Protein AF-A0A8S2RIN5-F1 (afdb_monomer_lite)

Foldseek 3Di:
DDADPLWDWDFPDDDPFKTKTATPDPVWGWIWIDGPVRPDTPGDIDDTPDDHDNVVVVVVVVVVVVVVVVD

pLDDT: mean 91.91, std 6.71, range [59.47, 98.06]

Secondary structure (DSSP, 8-state):
-EEETTEEEEEEEE-SSEEEEEESSTT---EEEEETT-SSEEEPPPPPSS---TTHHHHHHHHHHHHHHT-

InterPro domains:
  IPR007588 Zinc finger, FLYWCH-type [PF04500] (1-50)

Sequence (71 aa):
MLLHASYIYTLERSTAEKLIFRCRDRNCKARCITNLSMDAFQSPPTAHCHAPNPDLVPALQLKSDIKARAT

Radius of gyration: 12.9 Å; chains: 1; bounding box: 30×32×24 Å

Structure (mmCIF, N/CA/C/O backbone):
data_AF-A0A8S2RIN5-F1
#
_entry.id   AF-A0A8S2RIN5-F1
#
loop_
_atom_site.group_PDB
_atom_site.id
_atom_site.type_symbol
_atom_site.label_atom_id
_atom_site.label_alt_id
_atom_site.label_comp_id
_atom_site.label_asym_id
_atom_site.label_entity_id
_atom_site.label_seq_id
_atom_site.pdbx_PDB_ins_code
_atom_site.Cartn_x
_atom_site.Cartn_y
_atom_site.Cartn_z
_atom_site.occupancy
_atom_site.B_iso_or_equiv
_atom_site.auth_seq_id
_atom_site.auth_comp_id
_atom_site.auth_asym_id
_atom_site.auth_atom_id
_atom_site.pdbx_PDB_model_num
ATOM 1 N N . MET A 1 1 ? -6.687 -7.083 4.265 1.00 87.50 1 MET A N 1
ATOM 2 C CA . MET A 1 1 ? -5.588 -7.224 3.278 1.00 87.50 1 MET A CA 1
ATOM 3 C C . MET A 1 1 ? -5.838 -6.192 2.198 1.00 87.50 1 MET A C 1
ATOM 5 O O . MET A 1 1 ? -7.001 -5.998 1.881 1.00 87.50 1 MET A O 1
ATOM 9 N N . LEU A 1 2 ? -4.805 -5.532 1.677 1.00 92.50 2 LEU A N 1
ATOM 10 C CA . LEU A 1 2 ? -4.952 -4.561 0.587 1.00 92.50 2 LEU A CA 1
ATOM 11 C C . LEU A 1 2 ? -4.273 -5.108 -0.674 1.00 92.50 2 LEU A C 1
ATOM 13 O O . LEU A 1 2 ? -3.143 -5.590 -0.594 1.00 92.50 2 LEU A O 1
ATOM 17 N N . LEU A 1 3 ? -4.958 -5.037 -1.815 1.00 93.00 3 LEU A N 1
ATOM 18 C CA . LEU A 1 3 ? -4.433 -5.397 -3.131 1.00 93.00 3 LEU A CA 1
ATOM 19 C C . LEU A 1 3 ? -4.360 -4.133 -3.989 1.00 93.00 3 LEU A C 1
ATOM 21 O O . LEU A 1 3 ? -5.370 -3.457 -4.165 1.00 93.00 3 LEU A O 1
ATOM 25 N N . HIS A 1 4 ? -3.185 -3.821 -4.529 1.00 92.25 4 HIS A N 1
ATOM 26 C CA . HIS A 1 4 ? -3.014 -2.681 -5.427 1.00 92.25 4 HIS A CA 1
ATOM 27 C C . HIS A 1 4 ? -1.890 -2.944 -6.427 1.00 92.25 4 HIS A C 1
ATOM 29 O O . HIS A 1 4 ? -0.803 -3.357 -6.028 1.00 92.25 4 HIS A O 1
ATOM 35 N N . ALA A 1 5 ? -2.152 -2.702 -7.716 1.00 91.25 5 ALA A N 1
ATOM 36 C CA . ALA A 1 5 ? -1.198 -2.920 -8.810 1.00 91.25 5 ALA A CA 1
ATOM 37 C C . ALA A 1 5 ? -0.534 -4.317 -8.785 1.00 91.25 5 ALA A C 1
ATOM 39 O O . ALA A 1 5 ? 0.669 -4.446 -8.990 1.00 91.25 5 ALA A O 1
ATOM 40 N N . SER A 1 6 ? -1.309 -5.365 -8.478 1.00 91.56 6 SER A N 1
ATOM 41 C CA . SER A 1 6 ? -0.823 -6.751 -8.323 1.00 91.56 6 SER A CA 1
ATOM 42 C C . SER A 1 6 ? 0.197 -6.970 -7.190 1.00 91.56 6 SER A C 1
ATOM 44 O O . SER A 1 6 ? 0.815 -8.031 -7.104 1.00 91.56 6 SER A O 1
ATOM 46 N N . TYR A 1 7 ? 0.335 -6.006 -6.277 1.00 93.94 7 TYR A N 1
ATOM 47 C CA . TYR A 1 7 ? 1.054 -6.152 -5.015 1.00 93.94 7 TYR A CA 1
ATOM 48 C C . TYR A 1 7 ? 0.078 -6.339 -3.860 1.00 93.94 7 TYR A C 1
ATOM 50 O O . TYR A 1 7 ? -0.976 -5.702 -3.786 1.00 93.94 7 TYR A O 1
ATOM 58 N N . ILE A 1 8 ? 0.462 -7.199 -2.922 1.00 94.50 8 ILE A N 1
ATOM 59 C CA . ILE A 1 8 ? -0.323 -7.494 -1.729 1.00 94.50 8 ILE A CA 1
ATOM 60 C C . ILE A 1 8 ? 0.324 -6.808 -0.538 1.00 94.50 8 ILE A C 1
ATOM 62 O O . ILE A 1 8 ? 1.520 -6.976 -0.287 1.00 94.50 8 ILE A O 1
ATOM 66 N N . TYR A 1 9 ? -0.492 -6.114 0.246 1.00 94.88 9 TYR A N 1
ATOM 67 C CA . TYR A 1 9 ? -0.067 -5.477 1.477 1.00 94.88 9 TYR A CA 1
ATOM 68 C C . TYR A 1 9 ? -0.808 -6.045 2.688 1.00 94.88 9 TYR A C 1
ATOM 70 O O . TYR A 1 9 ? -2.001 -6.380 2.654 1.00 94.88 9 TYR A O 1
ATOM 78 N N . THR A 1 10 ? -0.080 -6.134 3.795 1.00 95.25 10 THR A N 1
ATOM 79 C CA . THR A 1 10 ? -0.592 -6.510 5.116 1.00 95.25 10 THR A CA 1
ATOM 80 C C . THR A 1 10 ? -0.643 -5.283 6.012 1.00 95.25 10 THR A C 1
ATOM 82 O O . THR A 1 10 ? 0.239 -4.427 5.918 1.00 95.25 10 THR A O 1
ATOM 85 N N . LEU A 1 11 ? -1.661 -5.199 6.871 1.00 96.69 11 LEU A N 1
ATOM 86 C CA . LEU A 1 11 ? -1.767 -4.115 7.843 1.00 96.69 11 LEU A CA 1
ATOM 87 C C . LEU A 1 11 ? -0.565 -4.191 8.792 1.00 96.69 11 LEU A C 1
ATOM 89 O O . LEU A 1 11 ? -0.365 -5.207 9.455 1.00 96.69 11 LEU A O 1
ATOM 93 N N . GLU A 1 12 ? 0.249 -3.141 8.806 1.00 96.81 12 GLU A N 1
ATOM 94 C CA . GLU A 1 12 ? 1.383 -3.000 9.722 1.00 96.81 12 GLU A CA 1
ATOM 95 C C . GLU A 1 12 ? 0.936 -2.291 11.001 1.00 96.81 12 GLU A C 1
ATOM 97 O O . GLU A 1 12 ? 1.301 -2.706 12.099 1.00 96.81 12 GLU A O 1
ATOM 102 N N . ARG A 1 13 ? 0.129 -1.230 10.861 1.00 96.56 13 ARG A N 1
ATOM 103 C CA . ARG A 1 13 ? -0.364 -0.424 11.980 1.00 96.56 13 ARG A CA 1
ATOM 104 C C . ARG A 1 13 ? -1.680 0.264 11.630 1.00 96.56 13 ARG A C 1
ATOM 106 O O . ARG A 1 13 ? -1.830 0.773 10.524 1.00 96.56 13 ARG A O 1
ATOM 113 N N . SER A 1 14 ? -2.591 0.348 12.591 1.00 97.69 14 SER A N 1
ATOM 114 C CA . SER A 1 14 ? -3.778 1.206 12.535 1.00 97.69 14 SER A CA 1
ATOM 115 C C . SER A 1 14 ? -3.638 2.355 13.530 1.00 97.69 14 SER A C 1
ATOM 117 O O . SER A 1 14 ? -3.214 2.140 14.667 1.00 97.69 14 SER A O 1
ATOM 119 N N . THR A 1 15 ? -3.987 3.568 13.118 1.00 95.62 15 THR A N 1
ATOM 120 C CA . THR A 1 15 ? -4.157 4.720 14.016 1.00 95.62 15 THR A CA 1
ATOM 121 C C . THR A 1 15 ? -5.616 5.178 13.992 1.00 95.62 15 THR A C 1
ATOM 123 O O . THR A 1 15 ? -6.435 4.589 13.292 1.00 95.62 15 THR A O 1
ATOM 126 N N . ALA A 1 16 ? -5.945 6.234 14.739 1.00 95.06 16 ALA A N 1
ATOM 127 C CA . ALA A 1 16 ? -7.292 6.805 14.762 1.00 95.06 16 ALA A CA 1
ATOM 128 C C . ALA A 1 16 ? -7.738 7.429 13.424 1.00 95.06 16 ALA A C 1
ATOM 130 O O . ALA A 1 16 ? -8.914 7.712 13.262 1.00 95.06 16 ALA A O 1
ATOM 131 N N . GLU A 1 17 ? -6.822 7.652 12.477 1.00 95.00 17 GLU A N 1
ATOM 132 C CA . GLU A 1 17 ? -7.108 8.398 11.239 1.00 95.00 17 GLU A CA 1
ATOM 133 C C . GLU A 1 17 ? -6.683 7.648 9.973 1.00 95.00 17 GLU A C 1
ATOM 135 O O . GLU A 1 17 ? -7.182 7.924 8.880 1.00 95.00 17 GLU A O 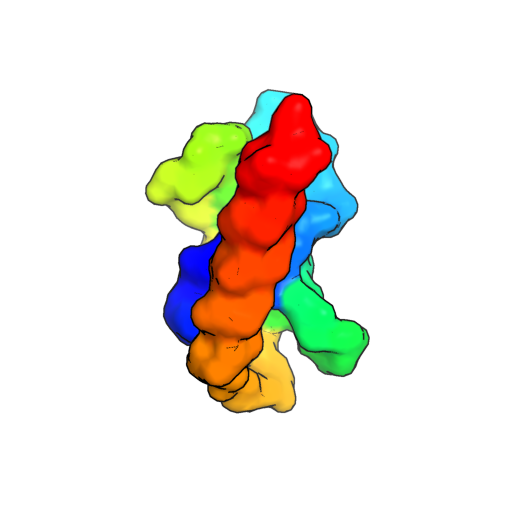1
ATOM 140 N N . LYS A 1 18 ? -5.739 6.707 10.096 1.00 96.69 18 LYS A N 1
ATOM 141 C CA . LYS A 1 18 ? -5.113 6.065 8.944 1.00 96.69 18 LYS A CA 1
ATOM 142 C C . LYS A 1 18 ? -4.697 4.632 9.208 1.00 96.69 18 LYS A C 1
ATOM 144 O O . LYS A 1 18 ? -4.433 4.213 10.338 1.00 96.69 18 LYS A O 1
ATOM 149 N N . LEU A 1 19 ? -4.571 3.898 8.115 1.00 98.06 19 LEU A N 1
ATOM 150 C CA . LEU A 1 19 ? -4.081 2.533 8.091 1.00 98.06 19 LEU A CA 1
ATOM 151 C C . LEU A 1 19 ? -2.759 2.506 7.331 1.00 98.06 19 LEU A C 1
ATOM 153 O O . LEU A 1 19 ? -2.668 2.957 6.190 1.00 98.06 19 LEU A O 1
ATOM 157 N N . ILE A 1 20 ? -1.723 1.992 7.986 1.00 97.81 20 ILE A N 1
ATOM 158 C CA . ILE A 1 20 ? -0.385 1.841 7.422 1.00 97.81 20 ILE A CA 1
ATOM 159 C C . ILE A 1 20 ? -0.227 0.391 6.997 1.00 97.81 20 ILE A C 1
ATOM 161 O O . ILE A 1 20 ? -0.332 -0.542 7.801 1.00 97.81 20 ILE A O 1
ATOM 165 N N . PHE A 1 21 ? 0.061 0.215 5.719 1.00 97.88 21 PHE A N 1
ATOM 166 C CA . PHE A 1 21 ? 0.237 -1.074 5.088 1.00 97.88 21 PHE A CA 1
ATOM 167 C C . PHE A 1 21 ? 1.688 -1.248 4.658 1.00 97.88 21 PHE A C 1
ATOM 169 O O . PHE A 1 21 ? 2.324 -0.314 4.170 1.0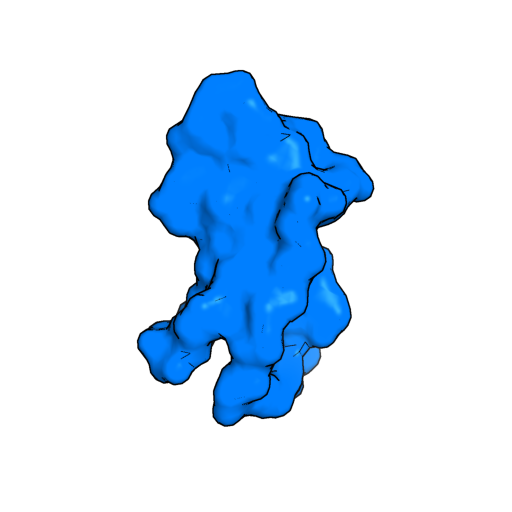0 97.88 21 PHE A O 1
ATOM 176 N N . ARG A 1 22 ? 2.196 -2.470 4.805 1.00 97.75 22 ARG A N 1
ATOM 177 C CA . ARG A 1 22 ? 3.504 -2.887 4.287 1.00 97.75 22 ARG A CA 1
ATOM 178 C C . ARG A 1 22 ? 3.337 -3.989 3.255 1.00 97.75 22 ARG A C 1
ATOM 180 O O . ARG A 1 22 ? 2.407 -4.794 3.375 1.00 97.75 22 ARG A O 1
ATOM 187 N N . CYS A 1 23 ? 4.232 -4.039 2.274 1.00 96.38 23 CYS A N 1
ATOM 188 C CA . CYS A 1 23 ? 4.286 -5.132 1.311 1.00 96.38 23 CYS A CA 1
ATOM 189 C C . CYS A 1 23 ? 4.382 -6.479 2.040 1.00 96.38 23 CYS A C 1
ATOM 191 O O . CYS A 1 23 ? 4.985 -6.595 3.109 1.00 96.38 23 CYS A O 1
ATOM 193 N N . ARG A 1 24 ? 3.732 -7.496 1.476 1.00 94.50 24 ARG A N 1
ATOM 194 C CA . ARG A 1 24 ? 3.705 -8.845 2.041 1.00 94.50 24 ARG A CA 1
ATOM 195 C C . ARG A 1 24 ? 5.044 -9.575 1.900 1.00 94.50 24 ARG A C 1
ATOM 197 O O . ARG A 1 24 ? 5.321 -10.462 2.708 1.00 94.50 24 ARG A O 1
ATOM 204 N N . ASP A 1 25 ? 5.844 -9.242 0.888 1.00 94.00 25 ASP A N 1
ATOM 205 C CA . ASP A 1 25 ? 7.171 -9.828 0.700 1.00 94.00 25 ASP A CA 1
ATOM 206 C C . ASP A 1 25 ? 8.123 -9.366 1.816 1.00 94.00 25 ASP A C 1
ATOM 208 O O . ASP A 1 25 ? 8.245 -8.173 2.089 1.00 94.00 25 ASP A O 1
ATOM 212 N N . ARG A 1 26 ? 8.800 -10.315 2.475 1.00 91.88 26 ARG A N 1
ATOM 213 C CA . ARG A 1 26 ? 9.673 -10.036 3.630 1.00 91.88 26 ARG A CA 1
ATOM 214 C C . ARG A 1 26 ? 10.947 -9.276 3.264 1.00 91.88 26 ARG A C 1
ATOM 216 O O . ARG A 1 26 ? 11.519 -8.623 4.132 1.00 91.88 26 ARG A O 1
ATOM 223 N N . ASN A 1 27 ? 11.390 -9.370 2.015 1.00 94.81 27 ASN A N 1
ATOM 224 C CA . ASN A 1 27 ? 12.557 -8.657 1.505 1.00 94.81 27 ASN A CA 1
ATOM 225 C C . ASN A 1 27 ? 12.183 -7.276 0.944 1.00 94.81 27 ASN A C 1
ATO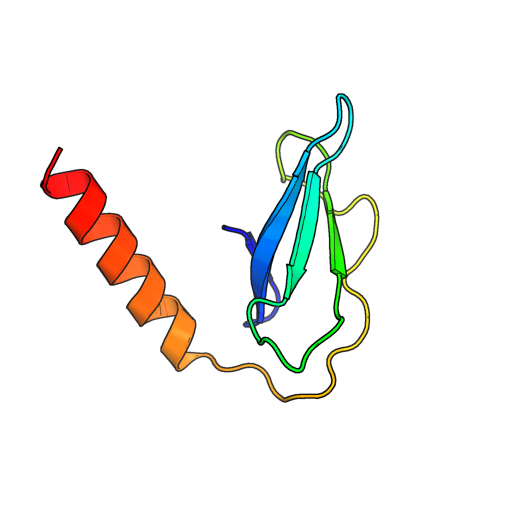M 227 O O . ASN A 1 27 ? 13.068 -6.496 0.587 1.00 94.81 27 ASN A O 1
ATOM 231 N N . CYS A 1 28 ? 10.887 -6.947 0.894 1.00 96.50 28 CYS A N 1
ATOM 232 C CA . CYS A 1 28 ? 10.387 -5.666 0.423 1.00 96.50 28 CYS A CA 1
ATOM 233 C C . CYS A 1 28 ? 10.080 -4.708 1.574 1.00 96.50 28 CYS A C 1
ATOM 235 O O . CYS A 1 28 ? 9.505 -5.076 2.597 1.00 96.50 28 CYS A O 1
ATOM 237 N N . LYS A 1 29 ? 10.433 -3.434 1.381 1.00 97.31 29 LYS A N 1
ATOM 238 C CA . LYS A 1 29 ? 10.170 -2.349 2.342 1.00 97.31 29 LYS A CA 1
ATOM 239 C C . LYS A 1 29 ? 9.072 -1.396 1.873 1.00 97.31 29 LYS A C 1
ATOM 241 O O . LYS A 1 29 ? 8.870 -0.353 2.496 1.00 97.31 29 LYS A O 1
ATOM 246 N N . ALA A 1 30 ? 8.386 -1.729 0.778 1.00 97.50 30 ALA A N 1
ATOM 247 C CA . ALA A 1 30 ? 7.342 -0.880 0.236 1.00 97.50 30 ALA A CA 1
ATOM 248 C C . ALA A 1 30 ? 6.189 -0.725 1.235 1.00 97.50 30 ALA A C 1
ATOM 250 O O . ALA A 1 30 ? 5.759 -1.693 1.874 1.00 97.50 30 ALA A O 1
ATOM 251 N N . ARG A 1 31 ? 5.690 0.501 1.373 1.00 97.94 31 ARG A N 1
ATOM 252 C CA . ARG A 1 31 ? 4.587 0.864 2.264 1.00 97.94 31 ARG A CA 1
ATOM 253 C C . ARG A 1 31 ? 3.615 1.784 1.552 1.00 97.94 31 ARG A C 1
ATOM 255 O O . ARG A 1 31 ? 4.000 2.514 0.645 1.00 97.94 31 ARG A O 1
ATOM 262 N N . CYS A 1 32 ? 2.374 1.776 2.008 1.00 97.88 32 CYS A N 1
ATOM 263 C CA . CYS A 1 32 ? 1.348 2.724 1.595 1.00 97.88 32 CYS A CA 1
ATOM 264 C C . CYS A 1 32 ? 0.446 3.063 2.780 1.00 97.88 32 CYS A C 1
ATOM 266 O O . CYS A 1 32 ? 0.417 2.345 3.786 1.00 97.88 32 CYS A O 1
ATOM 268 N N . ILE A 1 33 ? -0.289 4.164 2.661 1.00 98.00 33 ILE A N 1
ATOM 269 C CA . ILE A 1 33 ? -1.186 4.642 3.711 1.00 98.00 33 ILE A CA 1
ATOM 270 C C . ILE A 1 33 ? -2.551 4.905 3.097 1.00 98.00 33 ILE A C 1
ATOM 272 O O . ILE A 1 33 ? -2.642 5.589 2.078 1.00 98.00 33 ILE A O 1
ATOM 276 N N . THR A 1 34 ? -3.605 4.409 3.734 1.00 97.69 34 T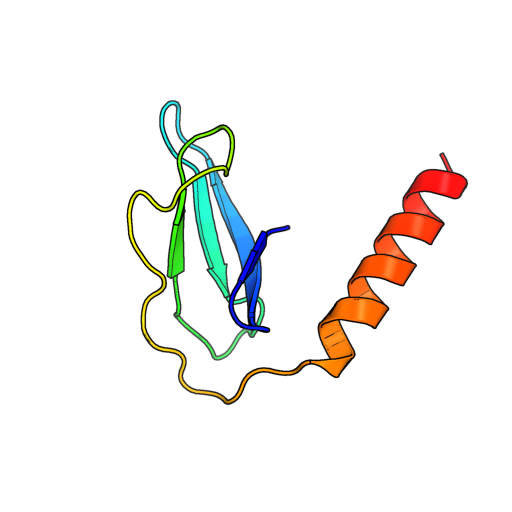HR A N 1
ATOM 277 C CA . THR A 1 34 ? -4.993 4.731 3.385 1.00 97.69 34 THR A CA 1
ATOM 278 C C . THR A 1 34 ? -5.682 5.438 4.545 1.00 97.69 34 THR A C 1
ATOM 280 O O . THR A 1 34 ? -5.215 5.390 5.687 1.00 97.69 34 THR A O 1
ATOM 283 N N . ASN A 1 35 ? -6.829 6.051 4.267 1.00 96.50 35 ASN A N 1
ATOM 284 C CA . ASN A 1 35 ? -7.800 6.368 5.313 1.00 96.50 35 ASN A CA 1
ATOM 285 C C . ASN A 1 35 ? -8.347 5.076 5.968 1.00 96.50 35 ASN A C 1
ATOM 287 O O . ASN A 1 35 ? -8.050 3.959 5.529 1.00 96.50 35 ASN A O 1
ATOM 291 N N . LEU A 1 36 ? -9.152 5.225 7.024 1.00 94.75 36 LEU A N 1
ATOM 292 C CA . LEU A 1 36 ? -9.745 4.088 7.743 1.00 94.75 36 LEU A CA 1
ATOM 293 C C . LEU A 1 36 ? -10.668 3.227 6.876 1.00 94.75 36 LEU A C 1
ATOM 295 O O . LEU A 1 36 ? -10.726 2.018 7.073 1.00 94.75 36 LEU A O 1
ATOM 299 N N . SER A 1 37 ? -11.374 3.841 5.926 1.00 93.56 37 SER A N 1
ATOM 300 C CA . SER A 1 37 ? -12.300 3.141 5.035 1.00 93.56 37 SER A CA 1
ATOM 301 C C . SER A 1 37 ? -11.611 2.462 3.846 1.00 93.56 37 SER A C 1
ATOM 303 O O . SER A 1 37 ? -12.235 1.678 3.144 1.00 93.56 37 SER A O 1
ATOM 305 N N . MET A 1 38 ? -10.306 2.693 3.659 1.00 92.81 38 MET A N 1
ATOM 306 C CA . MET A 1 38 ? -9.477 2.121 2.591 1.00 92.81 38 MET A CA 1
ATOM 307 C C . MET A 1 38 ? -9.885 2.511 1.159 1.00 92.81 38 MET A C 1
ATOM 309 O O . MET A 1 38 ? -9.357 1.933 0.211 1.00 92.81 38 MET A O 1
ATOM 313 N N . ASP A 1 39 ? -10.755 3.508 0.981 1.00 92.12 39 ASP A N 1
ATOM 314 C CA . ASP A 1 39 ? -11.229 3.937 -0.346 1.00 92.12 39 ASP A CA 1
ATOM 315 C C . ASP A 1 39 ? -10.183 4.742 -1.128 1.00 92.12 39 ASP A C 1
ATOM 317 O O . ASP A 1 39 ? -10.222 4.805 -2.356 1.00 92.12 39 ASP A O 1
ATOM 321 N N . ALA A 1 40 ? -9.238 5.375 -0.426 1.00 92.75 40 ALA A N 1
ATOM 322 C CA . ALA A 1 40 ? -8.216 6.210 -1.043 1.00 92.75 40 ALA A CA 1
ATOM 323 C C . ALA A 1 40 ? -6.865 6.108 -0.329 1.00 92.75 40 ALA A C 1
ATOM 325 O O . ALA A 1 40 ? -6.777 5.963 0.896 1.00 92.75 40 ALA A O 1
ATOM 326 N N . PHE A 1 41 ? -5.792 6.250 -1.110 1.00 95.69 41 PHE A N 1
ATOM 327 C CA . PHE A 1 41 ? -4.446 6.405 -0.575 1.00 95.69 41 PHE A CA 1
ATOM 328 C C . PHE A 1 41 ? -4.254 7.826 -0.042 1.00 95.69 41 PHE A C 1
ATOM 330 O O . PHE A 1 41 ? -4.311 8.790 -0.798 1.00 95.69 41 PHE A O 1
ATOM 337 N N . GLN A 1 42 ? -3.954 7.948 1.250 1.00 96.31 42 GLN A N 1
ATOM 338 C CA . GLN A 1 42 ? -3.383 9.178 1.808 1.00 96.31 42 GLN A CA 1
ATOM 339 C C . GLN A 1 42 ? -1.906 9.326 1.432 1.00 96.31 42 GLN A C 1
ATOM 341 O O . GLN A 1 42 ? -1.382 10.434 1.348 1.00 96.31 42 GLN A O 1
ATOM 346 N N . SER A 1 43 ? -1.205 8.210 1.226 1.00 96.56 43 SER A N 1
ATOM 347 C CA . SER A 1 43 ? 0.143 8.206 0.665 1.00 96.56 43 SER A CA 1
ATOM 348 C C . SER A 1 43 ? 0.270 7.044 -0.313 1.00 96.56 43 SER A C 1
ATOM 350 O O . SER A 1 43 ? -0.054 5.908 0.068 1.00 96.56 43 SER A O 1
ATOM 352 N N . PRO A 1 44 ? 0.711 7.310 -1.556 1.00 95.81 44 PRO A N 1
ATOM 353 C CA . PRO A 1 44 ? 0.818 6.278 -2.571 1.00 95.81 44 PRO A CA 1
ATOM 354 C C . PRO A 1 44 ? 1.850 5.223 -2.154 1.00 95.81 44 PRO A C 1
ATOM 356 O O . PRO A 1 44 ? 2.709 5.491 -1.306 1.00 95.81 44 PRO A O 1
ATOM 359 N N . PRO A 1 45 ? 1.789 4.019 -2.737 1.00 95.44 45 PRO A N 1
ATOM 360 C CA . PRO A 1 45 ? 2.780 2.998 -2.461 1.00 95.44 45 PRO A CA 1
ATOM 361 C C . PRO A 1 45 ? 4.187 3.430 -2.857 1.00 95.44 45 PRO A C 1
ATOM 363 O O . PRO A 1 45 ? 4.414 3.917 -3.964 1.00 95.44 45 PRO A O 1
ATOM 366 N N . THR A 1 46 ? 5.143 3.222 -1.956 1.00 97.50 46 THR A N 1
ATOM 367 C CA . THR A 1 46 ? 6.560 3.392 -2.276 1.00 97.50 46 THR A CA 1
ATOM 368 C C . THR A 1 46 ? 7.053 2.283 -3.211 1.00 97.50 46 THR A C 1
ATOM 370 O O . THR A 1 46 ? 6.403 1.250 -3.383 1.00 97.50 46 THR A O 1
ATOM 373 N N . ALA A 1 47 ? 8.212 2.505 -3.837 1.00 96.75 47 ALA A N 1
ATOM 374 C CA . ALA A 1 47 ? 8.788 1.575 -4.803 1.00 96.75 47 ALA A CA 1
ATOM 375 C C . ALA A 1 47 ? 9.066 0.185 -4.201 1.00 96.75 47 ALA A C 1
ATOM 377 O O . ALA A 1 47 ? 9.500 0.055 -3.053 1.00 96.75 47 ALA A O 1
ATOM 378 N N . HIS A 1 48 ? 8.857 -0.847 -5.020 1.00 97.38 48 HIS A N 1
ATOM 379 C CA . HIS A 1 48 ? 9.155 -2.240 -4.690 1.00 97.38 48 HIS A CA 1
ATOM 380 C C . HIS A 1 48 ? 10.523 -2.640 -5.239 1.00 97.38 48 HIS A C 1
ATOM 382 O O . HIS A 1 48 ? 10.940 -2.170 -6.294 1.00 97.38 48 HIS A O 1
ATOM 388 N N . CYS A 1 49 ? 11.212 -3.540 -4.539 1.00 97.25 49 CYS A N 1
ATOM 389 C CA . CYS A 1 49 ? 12.483 -4.126 -4.983 1.00 97.25 49 CYS A CA 1
ATOM 390 C C . CYS A 1 49 ? 12.307 -5.443 -5.760 1.00 97.25 49 CYS A C 1
ATOM 392 O O . CYS A 1 49 ? 13.276 -6.159 -5.994 1.00 97.25 49 CYS A O 1
ATOM 394 N N . HIS A 1 50 ? 11.074 -5.787 -6.125 1.00 95.06 50 HIS A N 1
ATOM 395 C CA . HIS A 1 50 ? 10.723 -7.023 -6.812 1.00 95.06 50 HIS A CA 1
ATOM 396 C C . HIS A 1 50 ? 9.561 -6.779 -7.777 1.00 95.06 50 HIS A C 1
ATOM 398 O O . HIS A 1 50 ? 8.804 -5.820 -7.625 1.00 95.06 50 HIS A O 1
ATOM 404 N N . ALA A 1 51 ? 9.402 -7.678 -8.745 1.00 94.50 51 ALA A N 1
ATOM 405 C CA . ALA A 1 51 ? 8.240 -7.702 -9.624 1.00 94.50 51 ALA A CA 1
ATOM 406 C C . ALA A 1 51 ? 6.964 -8.111 -8.854 1.00 94.50 51 ALA A C 1
ATOM 408 O O . ALA A 1 51 ? 7.056 -8.802 -7.829 1.00 94.50 51 ALA A O 1
ATOM 409 N N . PRO A 1 52 ? 5.767 -7.714 -9.321 1.00 93.12 52 PRO A N 1
ATOM 410 C CA . PRO A 1 52 ? 4.523 -8.194 -8.738 1.00 93.12 52 PRO A CA 1
ATOM 411 C C . PRO A 1 52 ? 4.366 -9.697 -8.989 1.00 93.12 52 PRO A C 1
ATOM 413 O O . PRO A 1 52 ? 4.818 -10.219 -10.007 1.00 93.12 52 PRO A O 1
ATOM 416 N N . ASN A 1 53 ? 3.697 -10.389 -8.068 1.00 88.25 53 ASN A N 1
ATOM 417 C CA . ASN A 1 53 ? 3.415 -11.817 -8.192 1.00 88.25 53 ASN A CA 1
ATOM 418 C C . ASN A 1 53 ? 1.892 -12.028 -8.295 1.00 88.25 53 ASN A C 1
ATOM 420 O O . ASN A 1 53 ? 1.216 -12.083 -7.259 1.00 88.25 53 ASN A O 1
ATOM 424 N N . PRO A 1 54 ? 1.337 -12.088 -9.520 1.00 84.69 54 PRO A N 1
ATOM 425 C CA . PRO A 1 54 ? -0.106 -12.162 -9.734 1.00 84.69 54 PRO A CA 1
ATOM 426 C C . PRO A 1 54 ? -0.721 -13.478 -9.240 1.00 84.69 54 PRO A C 1
ATOM 428 O O . PRO A 1 54 ? -1.846 -13.454 -8.748 1.00 84.69 54 PRO A O 1
ATOM 431 N N . ASP A 1 55 ? 0.009 -14.596 -9.274 1.00 86.12 55 ASP A N 1
ATOM 432 C CA . ASP A 1 55 ? -0.473 -15.917 -8.839 1.00 86.12 55 ASP A CA 1
ATOM 433 C C . ASP A 1 55 ? -0.744 -16.007 -7.331 1.00 86.12 55 ASP A C 1
ATOM 435 O O . ASP A 1 55 ? -1.577 -16.795 -6.872 1.00 86.12 55 ASP A O 1
ATOM 439 N N . LEU A 1 56 ? -0.093 -15.162 -6.526 1.00 83.50 56 LEU A N 1
ATOM 440 C CA . LEU A 1 56 ? -0.353 -15.110 -5.085 1.00 83.50 56 LEU A CA 1
ATOM 441 C C . LEU A 1 56 ? -1.726 -14.521 -4.751 1.00 83.50 56 LEU A C 1
ATOM 443 O O . LEU A 1 56 ? -2.295 -14.856 -3.711 1.00 83.50 56 LEU A O 1
ATOM 447 N N . VAL A 1 57 ? -2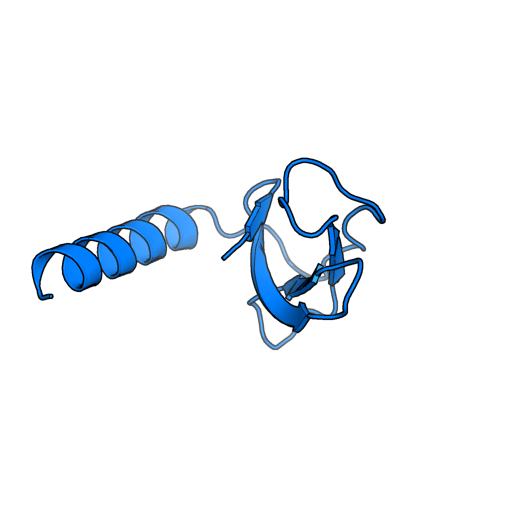.271 -13.653 -5.601 1.00 84.25 57 VAL A N 1
ATOM 448 C CA . VAL A 1 57 ? -3.555 -12.982 -5.361 1.00 84.25 57 VAL A CA 1
ATOM 449 C C . VAL A 1 57 ? -4.721 -13.981 -5.273 1.00 84.25 57 VAL A C 1
ATOM 451 O O . VAL A 1 57 ? -5.378 -14.012 -4.225 1.00 84.25 57 VAL A O 1
ATOM 454 N N . PRO A 1 58 ? -4.978 -14.840 -6.282 1.00 85.88 58 PRO A N 1
ATOM 455 C CA . PRO A 1 58 ? -6.065 -15.814 -6.216 1.00 85.88 58 PRO A CA 1
ATOM 456 C C . PRO A 1 58 ? -5.850 -16.848 -5.105 1.00 85.88 58 PRO A C 1
ATOM 458 O O . PRO A 1 58 ? -6.809 -17.226 -4.433 1.00 85.88 58 PRO A O 1
ATOM 461 N N . ALA A 1 59 ? -4.604 -17.247 -4.830 1.00 84.94 59 ALA A N 1
ATOM 462 C CA . ALA A 1 59 ? -4.299 -18.174 -3.740 1.00 84.94 59 ALA A CA 1
ATOM 463 C C . ALA A 1 59 ? -4.688 -17.608 -2.360 1.00 84.94 59 ALA A C 1
ATOM 465 O O . ALA A 1 59 ? -5.191 -18.333 -1.497 1.00 84.94 59 ALA A O 1
ATOM 466 N N . LEU A 1 60 ? -4.476 -16.306 -2.136 1.00 84.81 60 LEU A N 1
ATOM 467 C CA . LEU A 1 60 ? -4.888 -15.638 -0.900 1.00 84.81 60 LEU A CA 1
ATOM 468 C C . LEU A 1 60 ? -6.398 -15.419 -0.823 1.00 84.81 60 LEU A C 1
ATOM 470 O O . LEU A 1 60 ? -6.959 -15.540 0.268 1.00 84.81 60 LEU A O 1
ATOM 474 N N . GLN A 1 61 ? -7.059 -15.142 -1.947 1.00 84.19 61 GLN A N 1
ATOM 475 C CA . GLN A 1 61 ? -8.517 -15.035 -1.981 1.00 84.19 61 GLN A CA 1
ATOM 476 C C . GLN A 1 61 ? -9.171 -16.378 -1.636 1.00 84.19 61 GLN A C 1
ATOM 478 O O . GLN A 1 61 ? -9.996 -16.436 -0.731 1.00 84.19 61 GLN A O 1
ATOM 483 N N . LEU A 1 62 ? -8.714 -17.475 -2.249 1.00 83.44 62 LEU A N 1
ATOM 484 C CA . LEU A 1 62 ? -9.208 -18.823 -1.958 1.00 83.44 62 LEU A CA 1
ATOM 485 C C . LEU A 1 62 ? -9.057 -19.180 -0.473 1.00 83.44 62 LEU A C 1
ATOM 487 O O . LEU A 1 62 ? -9.991 -19.674 0.153 1.00 83.44 62 LEU A O 1
ATOM 491 N N . LYS A 1 63 ? -7.895 -18.880 0.119 1.00 81.62 63 LYS A N 1
ATOM 492 C CA . LYS A 1 63 ? -7.662 -19.064 1.562 1.00 81.62 63 LYS A CA 1
ATOM 493 C C . LYS A 1 63 ? -8.650 -18.270 2.421 1.00 81.62 63 LYS A C 1
ATOM 495 O O . LYS A 1 63 ? -9.053 -18.753 3.477 1.00 81.62 63 LYS A O 1
ATOM 500 N N . SER A 1 64 ? -9.006 -17.061 1.993 1.00 82.38 64 SER A N 1
ATOM 501 C CA . SER A 1 64 ? -9.951 -16.189 2.701 1.00 82.38 64 SER A CA 1
ATOM 502 C C . SER A 1 64 ? -11.376 -16.744 2.626 1.00 82.38 64 SER A C 1
ATOM 504 O O . SER A 1 64 ? -12.056 -16.807 3.647 1.00 82.38 64 SER A O 1
ATOM 506 N N . ASP A 1 65 ? -11.780 -17.227 1.451 1.00 83.00 65 ASP A N 1
ATOM 507 C CA . ASP A 1 65 ? -13.091 -17.834 1.193 1.00 83.00 65 ASP A CA 1
ATOM 508 C C . ASP A 1 65 ? -13.294 -19.122 2.002 1.00 83.00 65 ASP A C 1
ATOM 510 O O . ASP A 1 65 ? -14.305 -19.291 2.680 1.00 83.00 65 ASP A O 1
ATOM 514 N N . ILE A 1 66 ? -12.286 -20.005 2.011 1.00 87.31 66 ILE A N 1
ATOM 515 C CA . ILE A 1 66 ? -12.303 -21.235 2.818 1.00 87.31 66 ILE A CA 1
ATOM 516 C C . ILE A 1 66 ? -12.494 -20.897 4.299 1.00 87.31 66 ILE A C 1
ATOM 518 O O . ILE A 1 66 ? -13.300 -21.533 4.974 1.00 87.31 66 ILE A O 1
ATOM 522 N N . LYS A 1 67 ? -11.784 -19.880 4.804 1.00 81.81 67 LYS A N 1
ATOM 523 C CA . LYS A 1 67 ? -11.920 -19.447 6.198 1.00 81.81 67 LYS A CA 1
ATOM 524 C C . LYS A 1 67 ? -13.329 -18.924 6.490 1.00 81.81 67 LYS A C 1
ATOM 526 O O . LYS A 1 67 ? -13.891 -19.286 7.516 1.00 81.81 67 LYS A O 1
ATOM 531 N N . ALA A 1 68 ? -13.894 -18.108 5.602 1.00 82.12 68 ALA A N 1
ATOM 532 C CA . ALA A 1 68 ? -15.232 -17.546 5.777 1.00 82.12 68 ALA A CA 1
ATOM 533 C C . ALA A 1 68 ? -16.327 -18.624 5.806 1.00 82.12 68 ALA A C 1
ATOM 535 O O . ALA A 1 68 ? -17.275 -18.495 6.564 1.00 82.12 68 ALA A O 1
ATOM 536 N N . ARG A 1 69 ? -16.180 -19.699 5.022 1.00 84.62 69 ARG A N 1
ATOM 537 C CA . ARG A 1 69 ? -17.131 -20.827 4.998 1.00 84.62 69 ARG A CA 1
ATOM 538 C C . ARG A 1 69 ? -17.016 -21.767 6.198 1.00 84.62 69 ARG A C 1
ATOM 540 O O . ARG A 1 69 ? -17.941 -22.525 6.460 1.00 84.62 69 ARG A O 1
ATOM 547 N N . ALA A 1 70 ? -15.866 -21.778 6.867 1.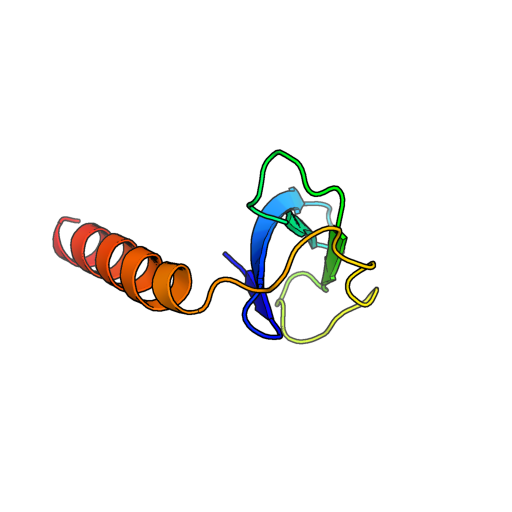00 76.38 70 ALA A N 1
ATOM 548 C CA . ALA A 1 70 ? -15.592 -22.645 8.012 1.00 76.38 70 ALA A CA 1
ATOM 549 C C . ALA A 1 70 ? -15.969 -22.012 9.367 1.00 76.38 70 ALA A C 1
ATOM 551 O O . ALA A 1 70 ? -15.644 -22.590 10.404 1.00 76.38 70 ALA A O 1
ATOM 552 N N . THR A 1 71 ? -16.591 -20.828 9.364 1.00 59.47 71 THR A N 1
ATOM 553 C CA . THR A 1 71 ? -17.011 -20.078 10.561 1.00 59.47 71 THR A CA 1
ATOM 554 C C . THR A 1 71 ? -18.520 -19.894 10.541 1.00 59.47 71 THR A C 1
ATOM 556 O O . THR A 1 71 ? -19.114 -19.899 11.639 1.00 59.47 71 THR A O 1
#

Organism: NCBI:txid392030